Protein AF-A0A6C0IAT3-F1 (afdb_monomer_lite)

Organism: NCBI:txid1070528

Radius of gyration: 19.05 Å; chains: 1; bounding box: 66×29×45 Å

Structure (mmCIF, N/CA/C/O backbone):
data_AF-A0A6C0IAT3-F1
#
_entry.id   AF-A0A6C0IAT3-F1
#
loop_
_atom_site.group_PDB
_atom_site.id
_atom_site.type_symbol
_atom_site.label_atom_id
_atom_site.label_alt_id
_atom_site.label_comp_id
_atom_site.label_asym_id
_atom_site.label_entity_id
_atom_site.label_seq_id
_atom_site.pdbx_PDB_ins_code
_atom_site.Cartn_x
_atom_site.Cartn_y
_atom_site.Cartn_z
_atom_site.occupancy
_atom_site.B_iso_or_equiv
_atom_site.auth_seq_id
_atom_site.auth_comp_id
_atom_site.auth_asym_id
_atom_site.auth_atom_id
_atom_site.pdbx_PDB_model_num
ATOM 1 N N . MET A 1 1 ? -45.959 -0.795 20.159 1.00 58.78 1 MET A N 1
ATOM 2 C CA . MET A 1 1 ? -44.756 0.049 20.356 1.00 58.78 1 MET A CA 1
ATOM 3 C C . MET A 1 1 ? -45.095 1.479 19.962 1.00 58.78 1 MET A C 1
ATOM 5 O O . MET A 1 1 ? -45.543 1.680 18.839 1.00 58.78 1 MET A O 1
ATOM 9 N N . ASN A 1 2 ? -44.968 2.426 20.895 1.00 82.00 2 ASN A N 1
ATOM 10 C CA . ASN A 1 2 ? -45.445 3.806 20.748 1.00 82.00 2 ASN A CA 1
ATOM 11 C C . ASN A 1 2 ? -44.667 4.560 19.649 1.00 82.00 2 ASN A C 1
ATOM 13 O O . ASN A 1 2 ? -43.465 4.330 19.491 1.00 82.00 2 ASN A O 1
ATOM 17 N N . ILE A 1 3 ? -45.320 5.445 18.889 1.00 82.88 3 ILE A N 1
ATOM 18 C CA . ILE A 1 3 ? -44.698 6.160 17.751 1.00 82.88 3 ILE A CA 1
ATOM 19 C C . ILE A 1 3 ? -43.456 6.956 18.189 1.00 82.88 3 ILE A C 1
ATOM 21 O O . ILE A 1 3 ? -42.447 6.979 17.486 1.00 82.88 3 ILE A O 1
ATOM 25 N N . SER A 1 4 ? -43.487 7.495 19.407 1.00 79.38 4 SER A N 1
ATOM 26 C CA . SER A 1 4 ? -42.396 8.241 20.038 1.00 79.38 4 SER A CA 1
ATOM 27 C C . SER A 1 4 ? -41.143 7.385 20.254 1.00 79.38 4 SER A C 1
ATOM 29 O O . SER A 1 4 ? -40.027 7.863 20.083 1.00 79.38 4 SER A O 1
ATOM 31 N N . ILE A 1 5 ? -41.316 6.095 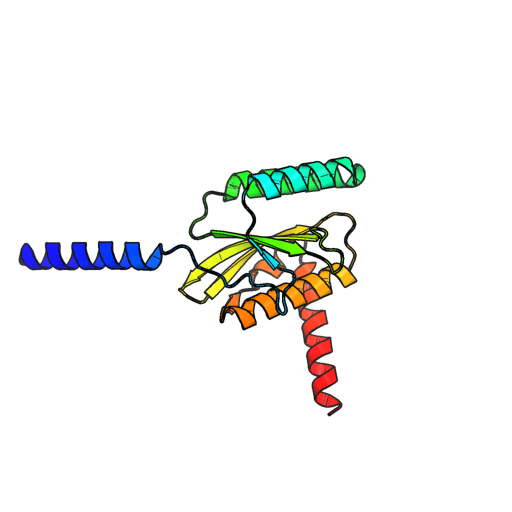20.564 1.00 81.38 5 ILE A N 1
ATOM 32 C CA . ILE A 1 5 ? -40.207 5.150 20.768 1.00 81.38 5 ILE A CA 1
ATOM 33 C C . ILE A 1 5 ? -39.546 4.815 19.424 1.00 81.38 5 ILE A C 1
ATOM 35 O O . ILE A 1 5 ? -38.324 4.743 19.338 1.00 81.38 5 ILE A O 1
ATOM 39 N N . LYS A 1 6 ? -40.336 4.673 18.349 1.00 80.81 6 LYS A N 1
ATOM 40 C CA . LYS A 1 6 ? -39.803 4.465 16.991 1.00 80.81 6 LYS A CA 1
ATOM 41 C C . LYS A 1 6 ? -38.984 5.668 16.510 1.00 80.81 6 LYS A C 1
ATOM 43 O O . LYS A 1 6 ? -37.912 5.478 15.945 1.00 80.81 6 LYS A O 1
ATOM 48 N N . LEU A 1 7 ? -39.468 6.884 16.768 1.00 81.56 7 LEU A N 1
ATOM 49 C CA . LEU A 1 7 ? -38.771 8.134 16.441 1.00 81.56 7 LEU A CA 1
ATOM 50 C C . LEU A 1 7 ? -37.455 8.287 17.216 1.00 81.56 7 LEU A C 1
ATOM 52 O O . LEU A 1 7 ? -36.441 8.648 16.624 1.00 81.56 7 LEU A O 1
ATOM 56 N N . LEU A 1 8 ? -37.448 7.945 18.507 1.00 84.50 8 LEU A N 1
ATOM 57 C CA . LEU A 1 8 ? -36.240 7.966 19.334 1.00 84.50 8 LEU A CA 1
ATOM 58 C C . LEU A 1 8 ? -35.174 6.990 18.808 1.00 84.50 8 LEU A C 1
ATOM 60 O O . LEU A 1 8 ? -34.017 7.366 18.655 1.00 84.50 8 LEU A O 1
ATOM 64 N N . ILE A 1 9 ? -35.566 5.756 18.474 1.00 79.75 9 ILE A N 1
ATOM 65 C CA . ILE A 1 9 ? -34.649 4.748 17.918 1.00 79.75 9 ILE A CA 1
ATOM 66 C C . ILE A 1 9 ? -34.102 5.197 16.553 1.00 79.75 9 ILE A C 1
ATOM 68 O O . ILE A 1 9 ? -32.915 5.029 16.282 1.00 79.75 9 ILE A O 1
ATOM 72 N N . ALA A 1 10 ? -34.935 5.809 15.705 1.00 78.44 10 ALA A N 1
ATOM 73 C CA . ALA A 1 10 ? -34.495 6.352 14.422 1.00 78.44 10 ALA A CA 1
ATOM 74 C C . ALA A 1 10 ? -33.468 7.484 14.595 1.00 78.44 10 ALA A C 1
ATOM 76 O O . ALA A 1 10 ? -32.445 7.487 13.915 1.00 78.44 10 ALA A O 1
ATOM 77 N N . LEU A 1 11 ? -33.694 8.400 15.542 1.00 77.69 11 LEU A N 1
ATOM 78 C CA . LEU A 1 11 ? -32.750 9.471 15.870 1.00 77.69 11 LEU A CA 1
ATOM 79 C C . LEU A 1 11 ? -31.426 8.927 16.410 1.00 77.69 11 LEU A C 1
ATOM 81 O O . LEU A 1 11 ? -30.373 9.361 15.955 1.00 77.69 11 LEU A O 1
ATOM 85 N N . ILE A 1 12 ? -31.464 7.945 17.313 1.00 77.44 12 ILE A N 1
ATOM 86 C CA . ILE A 1 12 ? -30.253 7.292 17.828 1.00 77.44 12 ILE A CA 1
ATOM 87 C C . ILE A 1 12 ? -29.479 6.637 16.681 1.00 77.44 12 ILE A C 1
ATOM 89 O O . ILE A 1 12 ? -28.277 6.841 16.577 1.00 77.44 12 ILE A O 1
ATOM 93 N N . ASN A 1 13 ? -30.154 5.940 15.763 1.00 67.75 13 ASN A N 1
ATOM 94 C CA . ASN A 1 13 ? -29.499 5.321 14.608 1.00 67.75 13 ASN A CA 1
ATOM 95 C C . ASN A 1 13 ? -28.886 6.348 13.645 1.00 67.75 13 ASN A C 1
ATOM 97 O O . ASN A 1 13 ? -27.790 6.118 13.135 1.00 67.75 13 ASN A O 1
ATOM 101 N N . ILE A 1 14 ? -29.553 7.482 13.411 1.00 69.25 14 ILE A N 1
ATOM 102 C CA . ILE A 1 14 ? -29.025 8.571 12.574 1.00 69.25 14 ILE A CA 1
ATOM 103 C C . ILE A 1 14 ? -27.803 9.202 13.242 1.00 69.25 14 ILE A C 1
ATOM 105 O O . ILE A 1 14 ? -26.767 9.355 12.603 1.00 69.25 14 ILE A O 1
ATOM 109 N N . VAL A 1 15 ? -27.884 9.505 14.538 1.00 62.00 15 VAL A N 1
ATOM 110 C CA . VAL A 1 15 ? -26.772 10.076 15.307 1.00 62.00 15 VAL A CA 1
ATOM 111 C C . VAL A 1 15 ? -25.599 9.092 15.363 1.00 62.00 15 VAL A C 1
ATOM 113 O O . VAL A 1 15 ? -24.470 9.478 15.070 1.00 62.00 15 VAL A O 1
ATOM 116 N N . SER A 1 16 ? -25.844 7.807 15.627 1.00 57.50 16 SER A N 1
ATOM 117 C CA . SER A 1 16 ? -24.820 6.756 15.587 1.00 57.50 16 SER A CA 1
ATOM 118 C C . SER A 1 16 ? -24.205 6.583 14.195 1.00 57.50 16 SER A C 1
ATOM 120 O O . SER A 1 16 ? -22.994 6.374 14.099 1.00 57.50 16 SER A O 1
ATOM 122 N N . CYS A 1 17 ? -24.980 6.730 13.114 1.00 50.19 17 CYS A N 1
ATOM 123 C CA . CYS A 1 17 ? -24.434 6.785 11.756 1.00 50.19 17 CYS A CA 1
ATOM 124 C C . CYS A 1 17 ? -23.518 8.002 11.588 1.00 50.19 17 CYS A C 1
ATOM 126 O O . CYS A 1 17 ? -22.368 7.839 11.190 1.00 50.19 17 CYS A O 1
ATOM 128 N N . CYS A 1 18 ? -23.964 9.203 11.958 1.00 51.62 18 CYS A N 1
ATOM 129 C CA . CYS A 1 18 ? -23.166 10.424 11.836 1.00 51.62 18 CYS A CA 1
ATOM 130 C C . CYS A 1 18 ? -21.856 10.361 12.645 1.00 51.62 18 CYS A C 1
ATOM 132 O O . CYS A 1 18 ? -20.803 10.720 12.124 1.00 51.62 18 CYS A O 1
ATOM 134 N N . TYR A 1 19 ? -21.876 9.819 13.868 1.00 51.31 19 TYR A N 1
ATOM 135 C CA . TYR A 1 19 ? -20.661 9.606 14.671 1.00 51.31 19 TYR A CA 1
ATOM 136 C C . TYR A 1 19 ? -19.705 8.572 14.057 1.00 51.31 19 TYR A C 1
ATOM 138 O O . TYR A 1 19 ? -18.486 8.706 14.183 1.00 51.31 19 TYR A O 1
ATOM 146 N N . SER A 1 20 ? -20.239 7.564 13.364 1.00 48.31 20 SER A N 1
ATOM 147 C CA . SER A 1 20 ? -19.444 6.540 12.672 1.00 48.31 20 SER A CA 1
ATOM 148 C C . SER A 1 20 ? -18.802 7.060 11.378 1.00 48.31 20 SER A C 1
ATOM 150 O O . SER A 1 20 ? -17.768 6.542 10.955 1.00 48.31 20 SER A O 1
ATOM 152 N N . TYR A 1 21 ? -19.385 8.101 10.772 1.00 50.47 21 TYR A N 1
ATOM 153 C CA . TYR A 1 21 ? -18.935 8.721 9.520 1.00 50.47 21 TYR A CA 1
ATOM 154 C C . TYR A 1 21 ? -17.988 9.914 9.697 1.00 50.47 21 TYR A C 1
ATOM 156 O O . TYR A 1 21 ? -17.601 10.524 8.701 1.00 50.47 21 TYR A O 1
ATOM 164 N N . ASN A 1 22 ? -17.554 10.231 10.921 1.00 53.47 22 ASN A N 1
ATOM 165 C CA . ASN A 1 22 ? -16.489 11.215 11.110 1.00 53.47 22 ASN A CA 1
ATOM 166 C C . ASN A 1 22 ? -15.240 10.757 10.351 1.00 53.47 22 ASN A C 1
ATOM 168 O O . ASN A 1 22 ? -14.655 9.725 10.695 1.00 53.47 22 ASN A O 1
ATOM 172 N N . PHE A 1 23 ? -14.843 11.511 9.321 1.00 56.34 23 PHE A N 1
ATOM 173 C CA . PHE A 1 23 ? -13.573 11.286 8.643 1.00 56.34 23 PHE A CA 1
ATOM 174 C C . PHE A 1 23 ? -12.467 11.291 9.700 1.00 56.34 23 PHE A C 1
ATOM 176 O O . PHE A 1 23 ? -12.405 12.212 10.517 1.00 56.34 23 PHE A O 1
ATOM 183 N N . PRO A 1 24 ? -11.644 10.239 9.755 1.00 61.03 24 PRO A N 1
ATOM 184 C CA . PRO A 1 24 ? -10.630 10.143 10.782 1.00 61.03 24 PRO A CA 1
ATOM 185 C C . PRO A 1 24 ? -9.601 11.263 10.614 1.00 61.03 24 PRO A C 1
ATOM 187 O O . PRO A 1 24 ? -8.999 11.418 9.552 1.00 61.03 24 PRO A O 1
ATOM 190 N N . ILE A 1 25 ? -9.438 12.061 11.668 1.00 65.06 25 ILE A N 1
ATOM 191 C CA . ILE A 1 25 ? -8.436 13.121 11.733 1.00 65.06 25 ILE A CA 1
ATOM 192 C C . ILE A 1 25 ? -7.150 12.469 12.221 1.00 65.06 25 ILE A C 1
ATOM 194 O O . ILE A 1 25 ? -7.061 12.052 13.374 1.00 65.06 25 ILE A O 1
ATOM 198 N N . PHE A 1 26 ? -6.174 12.358 11.327 1.00 71.50 26 PHE A N 1
ATOM 199 C CA . PHE A 1 26 ? -4.844 11.874 11.668 1.00 71.50 26 PHE A CA 1
ATOM 200 C C . PHE A 1 26 ? -3.925 13.041 11.962 1.00 71.50 26 PHE A C 1
ATOM 202 O O . PHE A 1 26 ? -3.957 14.067 11.282 1.00 71.50 26 PHE A O 1
ATOM 209 N N . ASN A 1 27 ? -3.072 12.858 12.959 1.00 65.94 27 ASN A N 1
ATOM 210 C CA . ASN A 1 27 ? -1.976 13.763 13.194 1.00 65.94 27 ASN A CA 1
ATOM 211 C C . ASN A 1 27 ? -0.853 13.416 12.209 1.00 65.94 27 ASN A C 1
ATOM 213 O O . ASN A 1 27 ? -0.140 12.427 12.372 1.00 65.94 27 ASN A O 1
ATOM 217 N N . THR A 1 28 ? -0.739 14.220 11.154 1.00 63.16 28 THR A N 1
ATOM 218 C CA . THR A 1 28 ? 0.310 14.103 10.134 1.00 63.16 28 THR A CA 1
ATOM 219 C C . THR A 1 28 ? 1.500 15.021 10.422 1.00 63.16 28 THR A C 1
ATOM 221 O O . THR A 1 28 ? 2.332 15.222 9.543 1.00 63.16 28 THR A O 1
ATOM 224 N N . ASN A 1 29 ? 1.591 15.635 11.612 1.00 53.25 29 ASN A N 1
ATOM 225 C CA . ASN A 1 29 ? 2.724 16.502 11.926 1.00 53.25 29 ASN A CA 1
ATOM 226 C C . ASN A 1 29 ? 4.010 15.675 12.082 1.00 53.25 29 ASN A C 1
ATOM 228 O O . ASN A 1 29 ? 4.158 14.874 13.004 1.00 53.25 29 ASN A O 1
ATOM 232 N N . ASN A 1 30 ? 4.933 15.936 11.154 1.00 50.62 30 ASN A N 1
ATOM 233 C CA . ASN A 1 30 ? 6.247 15.335 10.908 1.00 50.62 30 ASN A CA 1
ATOM 234 C C . ASN A 1 30 ? 7.194 15.288 12.124 1.00 50.62 30 ASN A C 1
ATOM 236 O O . ASN A 1 30 ? 8.218 15.968 12.147 1.00 50.62 30 ASN A O 1
ATOM 240 N N . LYS A 1 31 ? 6.898 14.475 13.139 1.00 50.75 31 LYS A N 1
ATOM 241 C CA . LYS A 1 31 ? 7.858 14.175 14.219 1.00 50.75 31 LYS A CA 1
ATOM 242 C C . LYS A 1 31 ? 8.233 12.696 14.341 1.00 50.75 31 LYS A C 1
ATOM 244 O O . LYS A 1 31 ? 8.797 12.312 15.359 1.00 50.75 31 LYS A O 1
ATOM 249 N N . GLY A 1 32 ? 7.992 11.879 13.313 1.00 52.00 32 GLY A N 1
ATOM 250 C CA . GLY A 1 32 ? 8.516 10.508 13.316 1.00 52.00 32 GLY A CA 1
ATOM 251 C C . GLY A 1 32 ? 8.175 9.636 12.112 1.00 52.00 32 GLY A C 1
ATOM 252 O O . GLY A 1 32 ? 8.991 8.802 11.757 1.00 52.00 32 GLY A O 1
ATOM 253 N N . SER A 1 33 ? 7.030 9.832 11.449 1.00 62.50 33 SER A N 1
ATOM 254 C CA . SER A 1 33 ? 6.613 8.964 10.337 1.00 62.50 33 SER A CA 1
ATOM 255 C C . SER A 1 33 ? 6.654 9.690 8.994 1.00 62.50 33 SER A C 1
ATOM 257 O O . SER A 1 33 ? 5.968 10.701 8.830 1.00 62.50 33 SER A O 1
ATOM 259 N N . ASN A 1 34 ? 7.356 9.129 8.008 1.00 86.88 34 ASN A N 1
ATOM 260 C CA . ASN A 1 34 ? 7.332 9.586 6.612 1.00 86.88 34 ASN A CA 1
ATOM 261 C C . ASN A 1 34 ? 6.022 9.155 5.917 1.00 86.88 34 ASN A C 1
ATOM 263 O O . ASN A 1 34 ? 6.038 8.463 4.901 1.00 86.88 34 ASN A O 1
ATOM 267 N N . VAL A 1 35 ? 4.868 9.506 6.495 1.00 90.25 35 VAL A N 1
ATOM 268 C CA . VAL A 1 35 ? 3.531 9.102 6.033 1.00 90.25 35 VAL A CA 1
ATOM 269 C C . VAL A 1 35 ? 2.623 10.325 5.925 1.00 90.25 35 VAL A C 1
ATOM 271 O O . VAL A 1 35 ? 2.520 11.108 6.866 1.00 90.25 35 VAL A O 1
ATOM 274 N N . GLY A 1 36 ? 1.934 10.474 4.793 1.00 88.75 36 GLY A N 1
ATOM 275 C CA . GLY A 1 36 ? 1.025 11.593 4.526 1.00 88.75 36 GLY A CA 1
ATOM 276 C C . GLY A 1 36 ? -0.300 11.150 3.911 1.00 88.75 36 GLY A C 1
ATOM 277 O O . GLY A 1 36 ? -0.385 10.094 3.294 1.00 88.75 36 GLY A O 1
ATOM 278 N N . LEU A 1 37 ? -1.353 11.956 4.068 1.00 90.50 37 LEU A N 1
ATOM 279 C CA . LEU A 1 37 ? -2.640 11.724 3.405 1.00 90.50 37 LEU A CA 1
ATOM 280 C C . LEU A 1 37 ? -2.559 12.114 1.925 1.00 90.50 37 LEU A C 1
ATOM 282 O O . LEU A 1 37 ? -2.069 13.191 1.592 1.00 90.50 37 LEU A O 1
ATOM 286 N N . LEU A 1 38 ? -3.088 11.262 1.048 1.00 92.00 38 LEU A N 1
ATOM 287 C CA . LEU A 1 38 ? -3.160 11.512 -0.390 1.00 92.00 38 LEU A CA 1
ATOM 288 C C . LEU A 1 38 ? -4.610 11.638 -0.850 1.00 92.00 38 LEU A C 1
ATOM 290 O O . LEU A 1 38 ? -5.496 10.917 -0.389 1.00 92.00 38 LEU A O 1
ATOM 294 N N . ASN A 1 39 ? -4.840 12.514 -1.826 1.00 91.00 39 ASN A N 1
ATOM 295 C CA . ASN A 1 39 ? -6.066 12.491 -2.616 1.00 91.00 39 ASN A CA 1
ATOM 296 C C . ASN A 1 39 ? -5.857 11.699 -3.921 1.00 91.00 39 ASN A C 1
ATOM 298 O O . ASN A 1 39 ? -4.731 11.401 -4.322 1.00 91.00 39 ASN A O 1
ATOM 302 N N . TYR A 1 40 ? -6.949 11.378 -4.617 1.00 91.88 40 TYR A N 1
ATOM 303 C CA . TYR A 1 40 ? -6.887 10.609 -5.864 1.00 91.88 40 TYR A CA 1
ATOM 304 C C . TYR A 1 40 ? -6.055 11.281 -6.963 1.00 91.88 40 TYR A C 1
ATOM 306 O O . TYR A 1 40 ? -5.387 10.582 -7.720 1.00 91.88 40 TYR A O 1
ATOM 314 N N . ASN A 1 41 ? -6.034 12.616 -7.035 1.00 92.75 41 ASN A N 1
ATOM 315 C CA . ASN A 1 41 ? -5.210 13.323 -8.015 1.00 92.75 41 ASN A CA 1
ATOM 316 C C . ASN A 1 41 ? -3.720 13.111 -7.729 1.00 92.75 41 ASN A C 1
ATOM 318 O O . ASN A 1 41 ? -2.963 12.858 -8.664 1.00 92.75 41 ASN A O 1
ATOM 322 N N . ASN A 1 42 ? -3.299 13.144 -6.457 1.00 93.31 42 ASN A N 1
ATOM 323 C CA . ASN A 1 42 ? -1.924 12.825 -6.063 1.00 93.31 42 ASN A CA 1
ATOM 324 C C . ASN A 1 42 ? -1.553 11.383 -6.438 1.00 93.31 42 ASN A C 1
ATOM 326 O O . ASN A 1 42 ? -0.448 11.131 -6.912 1.00 93.31 42 ASN A O 1
ATOM 330 N N . VAL A 1 43 ? -2.479 10.439 -6.263 1.00 95.56 43 VAL A N 1
ATOM 331 C CA . VAL A 1 43 ? -2.234 9.027 -6.587 1.00 95.56 43 VAL A CA 1
ATOM 332 C C . VAL A 1 43 ? -2.089 8.814 -8.088 1.00 95.56 43 VAL A C 1
ATOM 334 O O . VAL A 1 43 ? -1.093 8.249 -8.528 1.00 95.56 43 VAL A O 1
ATOM 337 N N . TYR A 1 44 ? -3.033 9.306 -8.892 1.00 95.25 44 TYR A N 1
ATOM 338 C CA . TYR A 1 44 ? -2.983 9.115 -10.342 1.00 95.25 44 TYR A CA 1
ATOM 339 C C . TYR A 1 44 ? -1.796 9.831 -10.988 1.00 95.25 44 TYR A C 1
ATOM 341 O O . TYR A 1 44 ? -1.184 9.288 -11.905 1.00 95.25 44 TYR A O 1
ATOM 349 N N . SER A 1 45 ? -1.418 11.010 -10.485 1.00 95.19 45 SER A N 1
ATOM 350 C CA . SER A 1 45 ? -0.190 11.680 -10.935 1.00 95.19 45 SER A CA 1
ATOM 351 C C . SER A 1 45 ? 1.068 10.884 -10.574 1.00 95.19 45 SER A C 1
ATOM 353 O O . SER A 1 45 ? 1.992 10.813 -11.382 1.00 95.19 45 SER A O 1
ATOM 355 N N . SER A 1 46 ? 1.079 10.209 -9.423 1.00 95.56 46 SER A N 1
ATOM 356 C CA . SER A 1 46 ? 2.175 9.314 -9.033 1.00 95.56 46 SER A CA 1
ATOM 357 C C . SER A 1 46 ? 2.241 8.067 -9.914 1.00 95.56 46 SER A C 1
ATOM 359 O O . SER A 1 46 ? 3.313 7.745 -10.414 1.00 95.56 46 SER A O 1
ATOM 361 N N . PHE A 1 47 ? 1.108 7.417 -10.200 1.00 96.31 47 PHE A N 1
ATOM 362 C CA . PHE A 1 47 ? 1.056 6.291 -11.141 1.00 96.31 47 PHE A CA 1
ATOM 363 C C . PHE A 1 47 ? 1.531 6.691 -12.536 1.00 96.31 47 PHE A C 1
ATOM 365 O O . PHE A 1 47 ? 2.324 5.975 -13.143 1.00 96.31 47 PHE A O 1
ATOM 372 N N . HIS A 1 48 ? 1.113 7.859 -13.027 1.00 94.50 48 HIS A N 1
ATOM 373 C CA . HIS A 1 48 ? 1.594 8.385 -14.300 1.00 94.50 48 HIS A CA 1
ATOM 374 C C . HIS A 1 48 ? 3.116 8.590 -14.286 1.00 94.50 48 HIS A C 1
ATOM 376 O O . HIS A 1 48 ? 3.805 8.149 -15.206 1.00 94.50 48 HIS A O 1
ATOM 382 N N . LYS A 1 49 ? 3.653 9.209 -13.226 1.00 94.44 49 LYS A N 1
ATOM 383 C CA . LYS A 1 49 ? 5.098 9.405 -13.057 1.00 94.44 49 LYS A CA 1
ATOM 384 C C . LYS A 1 49 ? 5.846 8.067 -13.053 1.00 94.44 49 LYS A C 1
ATOM 386 O O . LYS A 1 49 ? 6.711 7.864 -13.902 1.00 94.44 49 LYS A O 1
ATOM 391 N N . TRP A 1 50 ? 5.462 7.131 -12.186 1.00 95.38 50 TRP A N 1
ATOM 392 C CA . TRP A 1 50 ? 6.091 5.809 -12.098 1.00 95.38 50 TRP A CA 1
ATOM 393 C C . TRP A 1 50 ? 6.035 5.051 -13.422 1.00 95.38 50 TRP A C 1
ATOM 395 O O . TRP A 1 50 ? 7.004 4.393 -13.788 1.00 95.38 50 TRP A O 1
ATOM 405 N N . SER A 1 51 ? 4.932 5.184 -14.160 1.00 93.44 51 SER A N 1
ATOM 406 C CA . SER A 1 51 ? 4.737 4.560 -15.469 1.00 93.44 51 SER A CA 1
ATOM 407 C C . SER A 1 51 ? 5.666 5.139 -16.539 1.00 93.44 51 SER A C 1
ATOM 409 O O . SER A 1 51 ? 6.211 4.399 -17.359 1.00 93.44 51 SER A O 1
ATOM 411 N N . SER A 1 52 ? 5.906 6.454 -16.502 1.00 91.81 52 SER A N 1
ATOM 412 C CA . SER A 1 52 ? 6.854 7.115 -17.405 1.00 91.81 52 SER A CA 1
ATOM 413 C C . SER A 1 52 ? 8.316 6.760 -17.108 1.00 91.81 52 SER A C 1
ATOM 415 O O . SER A 1 52 ? 9.110 6.614 -18.038 1.00 91.81 52 SER A O 1
ATOM 417 N N . GLU A 1 53 ? 8.652 6.575 -15.830 1.00 92.50 53 GLU A N 1
ATOM 418 C CA . GLU A 1 53 ? 10.007 6.264 -15.357 1.00 92.50 53 GLU A CA 1
ATOM 419 C C . GLU A 1 53 ? 10.340 4.766 -15.489 1.00 92.50 53 GLU A C 1
ATOM 421 O O . GLU A 1 53 ? 11.490 4.415 -15.732 1.00 92.50 53 GLU A O 1
ATOM 426 N N . ASN A 1 54 ? 9.339 3.878 -15.405 1.00 90.50 54 ASN A N 1
ATOM 427 C CA . ASN A 1 54 ? 9.515 2.422 -15.362 1.00 90.50 54 ASN A CA 1
ATOM 428 C C . ASN A 1 54 ? 8.695 1.716 -16.455 1.00 90.50 54 ASN A C 1
ATOM 430 O O . ASN A 1 54 ? 7.711 1.025 -16.174 1.00 90.50 54 ASN A O 1
ATOM 434 N N . LYS A 1 55 ? 9.112 1.864 -17.718 1.00 87.75 55 LYS A N 1
ATOM 435 C CA . LYS A 1 55 ? 8.378 1.339 -18.889 1.00 87.75 55 LYS A CA 1
ATOM 436 C C . LYS A 1 55 ? 8.065 -0.160 -18.816 1.00 87.75 55 LYS A C 1
ATOM 438 O O . LYS A 1 55 ? 7.002 -0.579 -19.258 1.00 87.75 55 LYS A O 1
ATOM 443 N N . GLU A 1 56 ? 8.954 -0.962 -18.237 1.00 88.62 56 GLU A N 1
ATOM 444 C CA . GLU A 1 56 ? 8.770 -2.416 -18.106 1.00 88.62 56 GLU A CA 1
ATOM 445 C C . GLU A 1 56 ? 7.655 -2.791 -17.117 1.00 88.62 56 GLU A C 1
ATOM 447 O O . GLU A 1 56 ? 7.019 -3.833 -17.251 1.00 88.62 56 GLU A O 1
ATOM 452 N N . SER A 1 57 ? 7.366 -1.917 -16.150 1.00 89.69 57 SER A N 1
ATOM 453 C CA . SER A 1 57 ? 6.345 -2.132 -15.116 1.00 89.69 57 SER A CA 1
ATOM 454 C C . SER A 1 57 ? 4.989 -1.512 -15.459 1.00 89.69 57 SER A C 1
ATOM 456 O O . SER A 1 57 ? 4.057 -1.559 -14.654 1.00 89.69 57 SER A O 1
ATOM 458 N N . HIS A 1 58 ? 4.851 -0.958 -16.665 1.00 90.50 58 HIS A N 1
ATOM 459 C CA . HIS A 1 58 ? 3.635 -0.303 -17.139 1.00 90.50 58 HIS A CA 1
ATOM 460 C C . HIS A 1 58 ? 2.370 -1.178 -16.999 1.00 90.50 58 HIS A C 1
ATOM 462 O O . HIS A 1 58 ? 1.363 -0.658 -16.512 1.00 90.50 58 HIS A O 1
ATOM 468 N N . PRO A 1 59 ? 2.380 -2.490 -17.331 1.00 92.62 59 PRO A N 1
ATOM 469 C CA . PRO A 1 59 ? 1.191 -3.333 -17.177 1.00 92.62 59 PRO A CA 1
ATOM 470 C C . PRO A 1 59 ? 0.697 -3.410 -15.728 1.00 92.62 59 PRO A C 1
ATOM 472 O O . PRO A 1 59 ? -0.490 -3.222 -15.473 1.00 92.62 59 PRO A O 1
ATOM 475 N N . LYS A 1 60 ? 1.614 -3.591 -14.769 1.00 92.31 60 LYS A N 1
ATOM 476 C CA . LYS A 1 60 ? 1.276 -3.648 -13.342 1.00 92.31 60 LYS A CA 1
ATOM 477 C C . LYS A 1 60 ? 0.698 -2.323 -12.845 1.00 92.31 60 LYS A C 1
ATOM 479 O O . LYS A 1 60 ? -0.308 -2.318 -12.147 1.00 92.31 60 LYS A O 1
ATOM 484 N N . ILE A 1 61 ? 1.271 -1.194 -13.263 1.00 93.81 61 ILE A N 1
ATOM 485 C CA . ILE A 1 61 ? 0.759 0.131 -12.878 1.00 93.81 61 ILE A CA 1
ATOM 486 C C . ILE A 1 61 ? -0.657 0.364 -13.430 1.00 93.81 61 ILE A C 1
ATOM 488 O O . ILE A 1 61 ? -1.491 0.972 -12.754 1.00 93.81 61 ILE A O 1
ATOM 492 N N . ILE A 1 62 ? -0.966 -0.133 -14.634 1.00 94.06 62 ILE A N 1
ATOM 493 C CA . ILE A 1 62 ? -2.335 -0.100 -15.170 1.00 94.06 62 ILE A CA 1
ATOM 494 C C . ILE A 1 62 ? -3.272 -0.941 -14.298 1.00 94.06 62 ILE A C 1
ATOM 496 O O . ILE A 1 62 ? -4.339 -0.453 -13.924 1.00 94.06 62 ILE A O 1
ATOM 500 N N . GLU A 1 63 ? -2.892 -2.174 -13.955 1.00 94.75 63 GLU A N 1
ATOM 501 C CA . GLU A 1 63 ? -3.692 -3.047 -13.085 1.00 94.75 63 GLU A CA 1
ATOM 502 C C . GLU A 1 63 ? -3.975 -2.390 -11.729 1.00 94.75 63 GLU A C 1
ATOM 504 O O . GLU A 1 63 ? -5.126 -2.347 -11.290 1.00 94.75 63 GLU A O 1
ATOM 509 N N . ASP A 1 64 ? -2.956 -1.788 -11.118 1.00 95.25 64 ASP A N 1
ATOM 510 C CA . ASP A 1 64 ? -3.058 -1.050 -9.859 1.00 95.25 64 ASP A CA 1
ATOM 511 C C . ASP A 1 64 ? -3.997 0.162 -9.978 1.00 95.25 64 ASP A C 1
ATOM 513 O O . ASP A 1 64 ? -4.865 0.389 -9.126 1.00 95.25 64 ASP A O 1
ATOM 517 N N . THR A 1 65 ? -3.892 0.906 -11.082 1.00 95.12 65 THR A N 1
ATOM 518 C CA . THR A 1 65 ? -4.768 2.047 -11.384 1.00 95.12 65 THR A CA 1
ATOM 519 C C . THR A 1 65 ? -6.227 1.608 -11.524 1.00 95.12 65 THR A C 1
ATOM 521 O O . THR A 1 65 ? -7.129 2.230 -10.951 1.00 95.12 65 THR A O 1
ATOM 524 N N . LEU A 1 66 ? -6.479 0.518 -12.255 1.00 96.06 66 LEU A N 1
ATOM 525 C CA . LEU A 1 66 ? -7.815 -0.049 -12.443 1.00 96.06 66 LEU A CA 1
ATOM 526 C C . LEU A 1 66 ? -8.382 -0.592 -11.131 1.00 96.06 66 LEU A C 1
ATOM 528 O O . LEU A 1 66 ? -9.557 -0.362 -10.825 1.00 96.06 66 LEU A O 1
ATOM 532 N N . TRP A 1 67 ? -7.552 -1.262 -10.330 1.00 95.31 67 TRP A N 1
ATOM 533 C CA . TRP A 1 67 ? -7.939 -1.746 -9.013 1.00 95.31 67 TRP A CA 1
ATOM 534 C C . TRP A 1 67 ? -8.390 -0.584 -8.130 1.00 95.31 67 TRP A C 1
ATOM 536 O O . TRP A 1 67 ? -9.475 -0.651 -7.548 1.00 95.31 67 TRP A O 1
ATOM 546 N N . LEU A 1 68 ? -7.617 0.506 -8.062 1.00 95.31 68 LEU A N 1
ATOM 547 C CA . LEU A 1 68 ? -7.980 1.666 -7.248 1.00 95.31 68 LEU A CA 1
ATOM 548 C C . LEU A 1 68 ? -9.269 2.316 -7.753 1.00 95.31 68 LEU A C 1
ATOM 550 O O . LEU A 1 68 ? -10.161 2.601 -6.958 1.00 95.31 68 LEU A O 1
ATOM 554 N N . SER A 1 69 ? -9.404 2.491 -9.069 1.00 93.75 69 SER A N 1
ATOM 555 C CA . SER A 1 69 ? -10.608 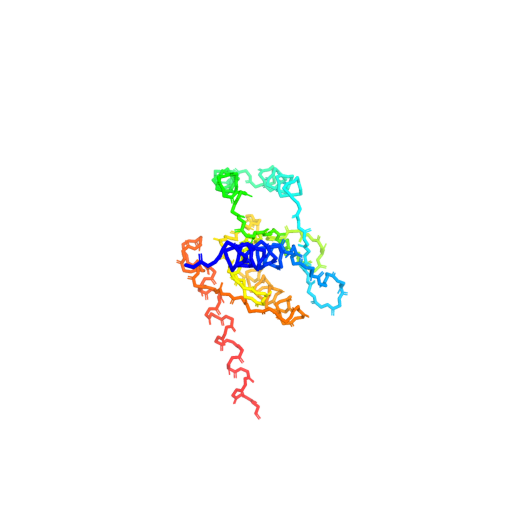3.057 -9.684 1.00 93.75 69 SER A CA 1
ATOM 556 C C . SER A 1 69 ? -11.868 2.254 -9.333 1.00 93.75 69 SER A C 1
ATOM 558 O O . SER A 1 69 ? -12.897 2.833 -8.979 1.00 93.75 69 SER A O 1
ATOM 560 N N . LYS A 1 70 ? -11.773 0.917 -9.329 1.00 94.75 70 LYS A N 1
ATOM 561 C CA . LYS A 1 70 ? -12.871 0.016 -8.947 1.00 94.75 70 LYS A CA 1
ATOM 562 C C . LYS A 1 70 ? -13.243 0.120 -7.464 1.00 94.75 70 LYS A C 1
ATOM 564 O O . LYS A 1 70 ? -14.415 -0.010 -7.120 1.00 94.75 70 LYS A O 1
ATOM 569 N N . HIS A 1 71 ? -12.270 0.356 -6.585 1.00 92.56 71 HIS A N 1
ATOM 570 C CA . HIS A 1 71 ? -12.458 0.302 -5.131 1.00 92.56 71 HIS A CA 1
ATOM 571 C 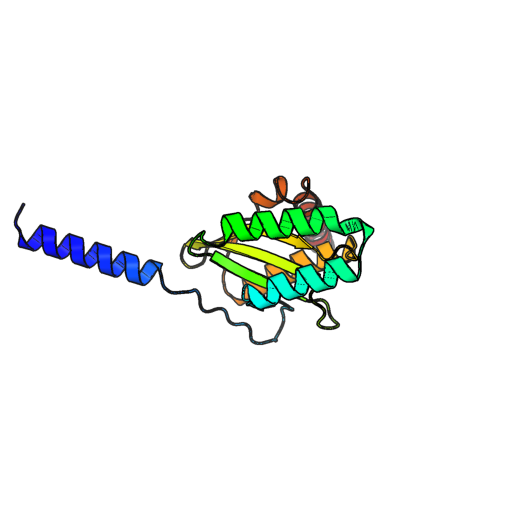C . HIS A 1 71 ? -12.494 1.679 -4.443 1.00 92.56 71 HIS A C 1
ATOM 573 O O . HIS A 1 71 ? -12.691 1.750 -3.229 1.00 92.56 71 HIS A O 1
ATOM 579 N N . ARG A 1 72 ? -12.390 2.783 -5.197 1.00 88.06 72 ARG A N 1
ATOM 580 C CA . ARG A 1 72 ? -12.340 4.164 -4.671 1.00 88.06 72 ARG A CA 1
ATOM 581 C C . ARG A 1 72 ? -13.546 4.594 -3.831 1.00 88.06 72 ARG A C 1
ATOM 583 O O . ARG A 1 72 ? -13.471 5.550 -3.065 1.00 88.06 72 ARG A O 1
ATOM 590 N N . PHE A 1 73 ? -14.673 3.909 -3.996 1.00 86.88 73 PHE A N 1
ATOM 591 C CA . PHE A 1 73 ? -15.922 4.205 -3.294 1.00 86.88 73 PHE A CA 1
ATOM 592 C C . PHE A 1 73 ? -16.128 3.363 -2.033 1.00 86.88 73 PHE A C 1
ATOM 594 O O . PHE A 1 73 ? -17.158 3.495 -1.376 1.00 86.88 73 PHE A O 1
ATOM 601 N N . ILE A 1 74 ? -15.176 2.495 -1.674 1.00 83.50 74 ILE A N 1
ATOM 602 C CA . ILE A 1 74 ? -15.222 1.800 -0.387 1.00 83.50 74 ILE A CA 1
ATOM 603 C C . ILE A 1 74 ? -15.131 2.851 0.718 1.00 83.50 74 ILE A C 1
ATOM 605 O O . ILE A 1 74 ? -14.152 3.583 0.791 1.00 83.50 74 ILE A O 1
ATOM 609 N N . THR A 1 75 ? -16.114 2.914 1.609 1.00 78.12 75 THR A N 1
ATOM 610 C CA . THR A 1 75 ? -16.122 3.846 2.743 1.00 78.12 75 THR A CA 1
ATOM 611 C C . THR A 1 75 ? -16.255 3.097 4.078 1.00 78.12 75 THR A C 1
ATOM 613 O O . THR A 1 75 ? -16.815 1.996 4.122 1.00 78.12 75 THR A O 1
ATOM 616 N N . PRO A 1 76 ? -15.694 3.634 5.180 1.00 84.75 76 PRO A N 1
ATOM 617 C CA . PRO A 1 76 ? -14.787 4.784 5.255 1.00 84.75 76 PRO A CA 1
ATOM 618 C C . PRO A 1 76 ? -13.355 4.347 4.897 1.00 84.75 76 PRO A C 1
ATOM 620 O O . PRO A 1 76 ? -12.737 3.593 5.650 1.00 84.75 76 PRO A O 1
ATOM 623 N N . SER A 1 77 ? -12.826 4.791 3.753 1.00 88.12 77 SER A N 1
ATOM 624 C CA . SER A 1 77 ? -11.442 4.530 3.336 1.00 88.12 77 SER A CA 1
ATOM 625 C C . SER A 1 77 ? -10.650 5.820 3.192 1.00 88.12 77 SER A C 1
ATOM 627 O O . SER A 1 77 ? -11.209 6.914 3.099 1.00 88.12 77 SER A O 1
ATOM 629 N N . MET A 1 78 ? -9.335 5.673 3.193 1.00 90.31 78 MET A N 1
ATOM 630 C CA . MET A 1 78 ? -8.384 6.747 2.980 1.00 90.31 78 MET A CA 1
ATOM 631 C C . MET A 1 78 ? -7.165 6.208 2.245 1.00 90.31 78 MET A C 1
ATOM 633 O O . MET A 1 78 ? -6.885 5.004 2.252 1.00 90.31 78 MET A O 1
ATOM 637 N N . ILE A 1 79 ? -6.427 7.132 1.647 1.00 93.62 79 ILE A N 1
ATOM 638 C CA . ILE A 1 79 ? -5.182 6.840 0.960 1.00 93.62 79 ILE A CA 1
ATOM 639 C C . ILE A 1 79 ? -4.058 7.512 1.723 1.00 93.62 79 ILE A C 1
ATOM 641 O O . ILE A 1 79 ? -4.120 8.714 1.987 1.00 93.62 79 ILE A O 1
ATOM 645 N N . ILE A 1 80 ? -3.038 6.737 2.065 1.00 93.81 80 ILE A N 1
ATOM 646 C CA . ILE A 1 80 ? -1.808 7.262 2.647 1.00 93.81 80 ILE A CA 1
ATOM 647 C C . ILE A 1 80 ? -0.642 7.016 1.704 1.00 93.81 80 ILE A C 1
ATOM 649 O O . ILE A 1 80 ? -0.532 5.955 1.094 1.00 93.81 80 ILE A O 1
ATOM 653 N N . GLY A 1 81 ? 0.216 8.013 1.576 1.00 94.75 81 GLY A N 1
ATOM 654 C CA . GLY A 1 81 ? 1.507 7.914 0.926 1.00 94.75 81 GLY A CA 1
ATOM 655 C C . GLY A 1 81 ? 2.581 7.638 1.961 1.00 94.75 81 GLY A C 1
ATOM 656 O O . GLY A 1 81 ? 2.566 8.250 3.027 1.00 94.75 81 GLY A O 1
ATOM 657 N N . VAL A 1 82 ? 3.500 6.733 1.646 1.00 94.38 82 VAL A N 1
ATOM 658 C CA . VAL A 1 82 ? 4.697 6.467 2.443 1.00 94.38 82 VAL A CA 1
ATOM 659 C C . VAL A 1 82 ? 5.907 6.917 1.642 1.00 94.38 82 VAL A C 1
ATOM 661 O O . VAL A 1 82 ? 6.130 6.471 0.512 1.00 94.38 82 VAL A O 1
ATOM 664 N N . TYR A 1 83 ? 6.655 7.836 2.233 1.00 91.50 83 TYR A N 1
ATOM 665 C CA . TYR A 1 83 ? 7.792 8.503 1.628 1.00 91.50 83 TYR A CA 1
ATOM 666 C C . TYR A 1 83 ? 9.097 7.903 2.152 1.00 91.50 83 TYR A C 1
ATOM 668 O O . TYR A 1 83 ? 9.160 7.396 3.276 1.00 91.50 83 TYR A O 1
ATOM 676 N N . ASN A 1 84 ? 10.144 7.957 1.337 1.00 87.06 84 ASN A N 1
ATOM 677 C CA . ASN A 1 84 ? 11.499 7.682 1.800 1.00 87.06 84 ASN A CA 1
ATOM 678 C C . ASN A 1 84 ? 12.125 8.917 2.469 1.00 87.06 84 ASN A C 1
ATOM 680 O O . ASN A 1 84 ? 11.521 9.990 2.517 1.00 87.06 84 ASN A O 1
ATOM 684 N N . ASP A 1 85 ? 13.357 8.770 2.951 1.00 82.38 85 ASP A N 1
ATOM 685 C CA . ASP A 1 85 ? 14.091 9.832 3.653 1.00 82.38 85 ASP A CA 1
ATOM 686 C C . ASP A 1 85 ? 14.410 11.047 2.762 1.00 82.38 85 ASP A C 1
ATOM 688 O O . ASP A 1 85 ? 14.669 12.141 3.257 1.00 82.38 85 ASP A O 1
ATOM 692 N N . CYS A 1 86 ? 14.338 10.882 1.437 1.00 82.75 86 CYS A N 1
ATOM 693 C CA . CYS A 1 86 ? 14.466 11.964 0.461 1.00 82.75 86 CYS A CA 1
ATOM 694 C C . CYS A 1 86 ? 13.119 12.617 0.104 1.00 82.75 86 CYS A C 1
ATOM 696 O O . CYS A 1 86 ? 13.055 13.379 -0.859 1.00 82.75 86 CYS A O 1
ATOM 698 N N . PHE A 1 87 ? 12.042 12.309 0.835 1.00 81.81 87 PHE A N 1
ATOM 699 C CA . PHE A 1 87 ? 10.675 12.774 0.576 1.00 81.81 87 PHE A CA 1
ATOM 700 C C . PHE A 1 87 ? 10.100 12.359 -0.788 1.00 81.81 87 PHE A C 1
ATOM 702 O O . PHE A 1 87 ? 9.118 12.937 -1.259 1.00 81.81 87 PHE A O 1
ATOM 709 N N . ASN A 1 88 ? 10.654 11.320 -1.418 1.00 88.38 88 ASN A N 1
ATOM 710 C CA . ASN A 1 88 ? 10.049 10.714 -2.598 1.00 88.38 88 ASN A CA 1
ATOM 711 C C . ASN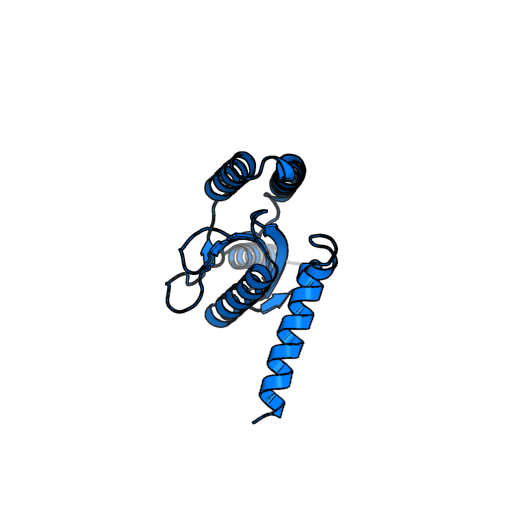 A 1 88 ? 8.970 9.719 -2.171 1.00 88.38 88 ASN A C 1
ATOM 713 O O . ASN A 1 88 ? 9.160 8.940 -1.238 1.00 88.38 88 ASN A O 1
ATOM 717 N N . LEU A 1 89 ? 7.827 9.745 -2.858 1.00 93.31 89 LEU A N 1
ATOM 718 C CA . LEU A 1 89 ? 6.735 8.812 -2.606 1.00 93.31 89 LEU A CA 1
ATOM 719 C C . LEU A 1 89 ? 7.130 7.416 -3.103 1.00 93.31 89 LEU A C 1
ATOM 721 O O . LEU A 1 89 ? 7.214 7.192 -4.312 1.00 93.31 89 LEU A O 1
ATOM 725 N N . ASN A 1 90 ? 7.341 6.490 -2.169 1.00 93.94 90 ASN A N 1
ATOM 726 C CA . ASN A 1 90 ? 7.717 5.111 -2.476 1.00 93.94 90 ASN A CA 1
ATOM 727 C C . ASN A 1 90 ? 6.497 4.191 -2.523 1.00 93.94 90 ASN A C 1
ATOM 729 O O . ASN A 1 90 ? 6.449 3.298 -3.366 1.00 93.94 90 ASN A O 1
ATOM 733 N N . TYR A 1 91 ? 5.507 4.402 -1.652 1.00 96.75 91 TYR A N 1
ATOM 734 C CA . TYR A 1 91 ? 4.320 3.550 -1.594 1.00 96.75 91 TYR A CA 1
ATOM 735 C C . TYR A 1 91 ? 3.043 4.348 -1.405 1.00 96.75 91 TYR A C 1
ATOM 737 O O . TYR A 1 91 ? 3.029 5.408 -0.785 1.00 96.75 91 TYR A O 1
ATOM 745 N N . ILE A 1 92 ? 1.944 3.785 -1.886 1.00 97.00 92 ILE A N 1
ATOM 746 C CA . ILE A 1 92 ? 0.590 4.275 -1.666 1.00 97.00 92 ILE A CA 1
ATOM 747 C C . ILE A 1 92 ? -0.193 3.133 -1.026 1.00 97.00 92 ILE A C 1
ATOM 749 O O . ILE A 1 92 ? -0.321 2.064 -1.612 1.00 97.00 92 ILE A O 1
ATOM 753 N N . CYS A 1 93 ? -0.726 3.337 0.173 1.00 95.62 93 CYS A N 1
ATOM 754 C CA . CYS A 1 93 ? -1.528 2.336 0.871 1.00 95.62 93 CYS A CA 1
ATOM 755 C C . CYS A 1 93 ? -2.992 2.769 0.907 1.00 95.62 93 CYS A C 1
ATOM 757 O O . CYS A 1 93 ? -3.323 3.882 1.323 1.00 95.62 93 CYS A O 1
ATOM 759 N N . PHE A 1 94 ? -3.878 1.861 0.506 1.00 95.38 94 PHE A N 1
ATOM 760 C CA . PHE A 1 94 ? -5.319 2.040 0.618 1.00 95.38 94 PHE A CA 1
ATOM 761 C C . PHE A 1 94 ? -5.797 1.368 1.900 1.00 95.38 94 PHE A C 1
ATOM 763 O O . PHE A 1 94 ? -5.684 0.147 2.032 1.00 95.38 94 PHE A O 1
ATOM 770 N N . ILE A 1 95 ? -6.312 2.142 2.856 1.00 93.88 95 ILE A N 1
ATOM 771 C CA . ILE A 1 95 ? -6.729 1.615 4.160 1.00 93.88 95 ILE A CA 1
ATOM 772 C C . ILE A 1 95 ? -8.196 1.937 4.437 1.00 93.88 95 ILE A C 1
ATOM 774 O O . ILE A 1 95 ? -8.701 3.004 4.093 1.00 93.88 95 ILE A O 1
ATOM 778 N N . ARG A 1 96 ? -8.896 0.999 5.075 1.00 91.94 96 ARG A N 1
ATOM 779 C CA . ARG A 1 96 ? -10.305 1.120 5.456 1.00 91.94 96 ARG A CA 1
ATOM 780 C C . ARG A 1 96 ? -10.446 1.133 6.965 1.00 91.94 96 ARG A C 1
ATOM 782 O O . ARG A 1 96 ? -9.930 0.249 7.641 1.00 91.94 96 ARG A O 1
ATOM 789 N N . ARG A 1 97 ? -11.225 2.071 7.487 1.00 90.25 97 ARG A N 1
ATOM 790 C CA . ARG A 1 97 ? -11.625 2.088 8.891 1.00 90.25 97 ARG A CA 1
ATOM 791 C C . ARG A 1 97 ? -12.662 0.995 9.155 1.00 90.25 97 ARG A C 1
ATOM 793 O O . ARG A 1 97 ? -13.671 0.905 8.457 1.00 90.25 97 ARG A O 1
ATOM 800 N N . LEU A 1 98 ? -12.402 0.166 10.161 1.00 89.25 98 LEU A N 1
ATOM 801 C CA . LEU A 1 98 ? -13.316 -0.866 10.658 1.00 89.25 98 LEU A CA 1
ATOM 802 C C . LEU A 1 98 ? -14.053 -0.402 11.919 1.00 89.25 98 LEU A C 1
ATOM 804 O O . LEU A 1 98 ? -15.229 -0.695 12.098 1.00 89.25 98 LEU A O 1
ATOM 808 N N . SER A 1 99 ? -13.353 0.319 12.793 1.00 86.62 99 SER A N 1
ATOM 809 C CA . SER A 1 99 ? -13.887 0.939 14.009 1.00 86.62 99 SER A CA 1
ATOM 810 C C . SER A 1 99 ? -13.043 2.177 14.350 1.00 86.62 99 SER A C 1
ATOM 812 O O . SER A 1 99 ? -12.077 2.447 13.629 1.00 86.62 99 SER A O 1
ATOM 814 N N . PRO A 1 100 ? -13.360 2.960 15.402 1.00 83.12 100 PRO A N 1
ATOM 815 C CA . PRO A 1 100 ? -12.700 4.236 15.648 1.00 83.12 100 PRO A CA 1
ATOM 816 C C . PRO A 1 100 ? -11.171 4.222 15.565 1.00 83.12 100 PRO A C 1
ATOM 818 O O . PRO A 1 100 ? -10.616 5.082 14.880 1.00 83.12 100 PRO A O 1
ATOM 821 N N . ASN A 1 101 ? -10.545 3.192 16.139 1.00 87.62 101 ASN A N 1
ATOM 822 C CA . ASN A 1 101 ? -9.092 3.032 16.207 1.00 87.62 101 ASN A CA 1
ATOM 823 C C . ASN A 1 101 ? -8.606 1.780 15.459 1.00 87.62 101 ASN A C 1
ATOM 825 O O . ASN A 1 101 ? -7.464 1.379 15.637 1.00 87.62 101 ASN A O 1
ATOM 829 N N . ASN A 1 102 ? -9.448 1.113 14.664 1.00 90.25 102 ASN A N 1
ATOM 830 C CA . ASN A 1 102 ? -9.071 -0.118 13.965 1.00 90.25 102 ASN A CA 1
ATOM 831 C C . ASN A 1 102 ? -9.198 0.069 12.457 1.00 90.25 102 ASN A C 1
ATOM 833 O O . ASN A 1 102 ? -10.271 0.407 11.953 1.00 90.25 102 ASN A O 1
ATOM 837 N N . TYR A 1 103 ? -8.107 -0.180 11.748 1.00 92.81 103 TYR A N 1
ATOM 838 C CA . TYR A 1 103 ? -7.971 0.046 10.318 1.00 92.81 103 TYR A CA 1
ATOM 839 C C . TYR A 1 103 ? -7.450 -1.212 9.652 1.00 92.81 103 TYR A C 1
ATOM 841 O O . TYR A 1 103 ? -6.667 -1.957 10.225 1.00 92.81 103 TYR A O 1
ATOM 849 N N . LYS A 1 104 ? -7.880 -1.450 8.421 1.00 93.56 104 LYS A N 1
ATOM 850 C CA . LYS A 1 104 ? -7.478 -2.593 7.613 1.00 93.56 104 LYS A CA 1
ATOM 851 C C . LYS A 1 104 ? -6.766 -2.114 6.366 1.00 93.56 104 LYS A C 1
ATOM 853 O O . LYS A 1 104 ? -7.312 -1.281 5.643 1.00 93.56 104 LYS A O 1
ATOM 858 N N . ILE A 1 105 ? -5.591 -2.674 6.098 1.00 95.00 105 ILE A N 1
ATOM 859 C CA . ILE A 1 105 ? -4.898 -2.465 4.826 1.00 95.00 105 ILE A CA 1
ATOM 860 C C . ILE A 1 105 ? -5.671 -3.231 3.751 1.00 95.00 105 ILE A C 1
ATOM 862 O O . ILE A 1 105 ? -5.917 -4.428 3.888 1.00 95.00 105 ILE A O 1
ATOM 866 N N . LEU A 1 106 ? -6.121 -2.527 2.715 1.00 94.44 106 LEU A N 1
ATOM 867 C CA . LEU A 1 106 ? -6.833 -3.124 1.588 1.00 94.44 106 LEU A CA 1
ATOM 868 C C . LEU A 1 106 ? -5.893 -3.429 0.429 1.00 94.44 106 LEU A C 1
ATOM 870 O O . LEU A 1 106 ? -6.042 -4.477 -0.191 1.00 94.44 106 LEU A O 1
ATOM 874 N N . ASN A 1 107 ? -4.963 -2.520 0.135 1.00 95.62 107 ASN A N 1
ATOM 875 C CA . ASN A 1 107 ? -3.948 -2.718 -0.892 1.00 95.62 107 ASN A CA 1
ATOM 876 C C . ASN A 1 107 ? -2.723 -1.825 -0.649 1.00 95.62 107 ASN A C 1
ATOM 878 O O . ASN A 1 107 ? -2.822 -0.814 0.056 1.00 95.62 107 ASN A O 1
ATOM 882 N N . ILE A 1 108 ? -1.594 -2.200 -1.249 1.00 96.69 108 ILE A N 1
ATOM 883 C CA . ILE A 1 108 ? -0.334 -1.455 -1.253 1.00 96.69 108 ILE A CA 1
ATOM 884 C C . ILE A 1 108 ? 0.133 -1.369 -2.704 1.00 96.69 108 ILE A C 1
ATOM 886 O O . ILE A 1 108 ? 0.317 -2.390 -3.358 1.00 96.69 108 ILE A O 1
ATOM 890 N N . PHE A 1 109 ? 0.339 -0.150 -3.184 1.00 96.44 109 PHE A N 1
ATOM 891 C CA . PHE A 1 109 ? 0.911 0.130 -4.492 1.00 96.44 109 PHE A CA 1
ATOM 892 C C . PHE A 1 109 ? 2.341 0.617 -4.294 1.00 96.44 109 PHE A C 1
ATOM 894 O O . PHE A 1 109 ? 2.571 1.564 -3.539 1.00 96.44 109 PHE A O 1
ATOM 901 N N . ALA A 1 110 ? 3.294 -0.028 -4.956 1.00 94.94 110 ALA A N 1
ATOM 902 C CA . ALA A 1 110 ? 4.709 0.296 -4.844 1.00 94.94 110 ALA A CA 1
ATOM 903 C C . ALA A 1 110 ? 5.216 0.997 -6.098 1.00 94.94 110 ALA A C 1
ATOM 905 O O . ALA A 1 110 ? 4.851 0.629 -7.216 1.00 94.94 110 ALA A O 1
ATOM 906 N N . ASN A 1 111 ? 6.127 1.946 -5.907 1.00 94.12 111 ASN A N 1
ATOM 907 C CA . ASN A 1 111 ? 7.002 2.382 -6.980 1.00 94.12 111 ASN A CA 1
ATOM 908 C C . ASN A 1 111 ? 7.820 1.166 -7.471 1.00 94.12 111 ASN A C 1
ATOM 910 O O . ASN A 1 111 ? 8.450 0.498 -6.645 1.00 94.12 111 ASN A O 1
ATOM 914 N N . PRO A 1 112 ? 7.827 0.848 -8.779 1.00 91.88 112 PRO A N 1
ATOM 915 C CA . PRO A 1 112 ? 8.539 -0.321 -9.291 1.00 91.88 112 PRO A CA 1
ATOM 916 C C . PRO A 1 112 ? 10.045 -0.336 -9.030 1.00 91.88 112 PRO A C 1
ATOM 918 O O . PRO A 1 112 ? 10.642 -1.408 -9.039 1.00 91.88 112 PRO A O 1
ATOM 921 N N . SER A 1 113 ? 10.658 0.823 -8.778 1.00 89.62 113 SER A N 1
ATOM 922 C CA . SER A 1 113 ? 12.079 0.912 -8.433 1.00 89.62 113 SER A CA 1
ATOM 923 C C . SER A 1 113 ? 12.402 0.443 -7.010 1.00 89.62 113 SER A C 1
ATOM 925 O O . SER A 1 113 ? 13.576 0.359 -6.660 1.00 89.62 113 SER A O 1
ATOM 927 N N . ASN A 1 114 ? 11.390 0.189 -6.175 1.00 92.19 114 ASN A N 1
ATOM 928 C CA . ASN A 1 114 ? 11.593 -0.166 -4.776 1.00 92.19 114 ASN A CA 1
ATOM 929 C C . ASN A 1 114 ? 12.160 -1.577 -4.617 1.00 92.19 114 ASN A C 1
ATOM 931 O O . ASN A 1 114 ? 11.685 -2.540 -5.230 1.00 92.19 114 ASN A O 1
ATOM 935 N N . ASN A 1 115 ? 13.109 -1.707 -3.700 1.00 91.25 115 ASN A N 1
ATOM 936 C CA . ASN A 1 115 ? 13.725 -2.972 -3.335 1.00 91.25 115 ASN A CA 1
ATOM 937 C C . ASN A 1 115 ? 13.165 -3.517 -2.004 1.00 91.25 115 ASN A C 1
ATOM 939 O O . ASN A 1 115 ? 12.169 -3.035 -1.465 1.00 91.25 115 ASN A O 1
ATOM 943 N N . PHE A 1 116 ? 13.794 -4.571 -1.487 1.00 88.94 116 PHE A N 1
ATOM 944 C CA . PHE A 1 116 ? 13.390 -5.196 -0.229 1.00 88.94 116 PHE A CA 1
ATOM 945 C C . PHE A 1 116 ? 13.585 -4.284 0.995 1.00 88.94 116 PHE A C 1
ATOM 947 O O . PHE A 1 116 ? 12.745 -4.278 1.895 1.00 88.94 116 PHE A O 1
ATOM 954 N N . ASP A 1 117 ? 14.654 -3.486 1.028 1.00 90.50 117 ASP A N 1
ATOM 955 C CA . ASP A 1 117 ? 14.912 -2.555 2.133 1.00 90.50 117 ASP A CA 1
ATOM 956 C C . ASP A 1 117 ? 13.847 -1.453 2.183 1.00 90.50 117 ASP A C 1
ATOM 958 O O . ASP A 1 117 ? 13.381 -1.077 3.262 1.00 90.50 117 ASP A O 1
ATOM 962 N N . ASP A 1 118 ? 13.374 -1.003 1.017 1.00 92.56 118 ASP A N 1
ATOM 963 C CA . ASP A 1 118 ? 12.237 -0.091 0.924 1.00 92.56 118 ASP A CA 1
ATOM 964 C C . ASP A 1 118 ? 10.955 -0.718 1.496 1.00 92.56 118 ASP A C 1
ATOM 966 O O . ASP A 1 118 ? 10.154 -0.013 2.111 1.00 92.56 118 ASP A O 1
ATOM 970 N N . ASP A 1 119 ? 10.725 -2.025 1.302 1.00 93.38 119 ASP A N 1
ATOM 971 C CA . ASP A 1 119 ? 9.558 -2.717 1.875 1.00 93.38 119 ASP A CA 1
ATOM 972 C C . ASP A 1 119 ? 9.649 -2.794 3.410 1.00 93.38 119 ASP A C 1
ATOM 974 O O . ASP A 1 119 ? 8.635 -2.711 4.111 1.00 93.38 119 ASP A O 1
ATOM 978 N N . LEU A 1 120 ? 10.858 -2.945 3.963 1.00 91.88 120 LEU A N 1
ATOM 979 C CA . LEU A 1 120 ? 11.068 -2.900 5.412 1.00 91.88 120 LEU A CA 1
ATOM 980 C C . LEU A 1 120 ? 10.786 -1.504 5.963 1.00 91.88 120 LEU A C 1
ATOM 982 O O . LEU A 1 120 ? 10.106 -1.363 6.985 1.00 91.88 120 LEU A O 1
ATOM 986 N N . LEU A 1 121 ? 11.275 -0.473 5.270 1.00 91.31 121 LEU A N 1
ATOM 987 C CA . LEU A 1 121 ? 11.037 0.917 5.636 1.00 91.31 121 LEU A CA 1
ATOM 988 C C . LEU A 1 121 ? 9.549 1.275 5.542 1.00 91.31 121 LEU A C 1
ATOM 990 O O . LEU A 1 121 ? 9.029 1.955 6.427 1.00 91.31 121 LEU A O 1
ATOM 994 N N . LEU A 1 122 ? 8.842 0.759 4.532 1.00 93.38 122 LEU A N 1
ATOM 995 C CA . LEU A 1 122 ? 7.388 0.862 4.416 1.00 93.38 122 LEU A CA 1
ATOM 996 C C . LEU A 1 122 ? 6.691 0.378 5.687 1.00 93.38 122 LEU A C 1
ATOM 998 O O . LEU A 1 122 ? 5.896 1.115 6.273 1.00 93.38 122 LEU A O 1
ATOM 1002 N N . LEU A 1 123 ? 6.968 -0.859 6.105 1.00 92.06 123 LEU A N 1
ATOM 1003 C CA . LEU A 1 123 ? 6.301 -1.452 7.262 1.00 92.06 123 LEU A CA 1
ATOM 1004 C C . LEU A 1 123 ? 6.641 -0.700 8.546 1.00 92.06 123 LEU A C 1
ATOM 1006 O O . LEU A 1 123 ? 5.741 -0.406 9.331 1.00 92.06 123 LEU A O 1
ATOM 1010 N N . LYS A 1 124 ? 7.909 -0.318 8.726 1.00 90.50 124 LYS A N 1
ATOM 1011 C CA . LYS A 1 124 ? 8.339 0.518 9.851 1.00 90.50 124 LYS A CA 1
ATOM 1012 C C . LYS A 1 124 ? 7.542 1.827 9.907 1.00 90.50 124 LYS A C 1
ATOM 1014 O O . LYS A 1 124 ? 6.906 2.101 10.922 1.00 90.50 124 LYS A O 1
ATOM 1019 N N . ASN A 1 125 ? 7.507 2.584 8.809 1.00 91.38 125 ASN A N 1
ATOM 1020 C CA . ASN A 1 125 ? 6.807 3.868 8.735 1.00 91.38 125 ASN A CA 1
ATOM 1021 C C . ASN A 1 125 ? 5.295 3.718 8.965 1.00 91.38 125 ASN A C 1
ATOM 1023 O O . ASN A 1 125 ? 4.690 4.550 9.640 1.00 91.38 125 ASN A O 1
ATOM 1027 N N . LEU A 1 126 ? 4.679 2.650 8.443 1.00 91.38 126 LEU A N 1
ATOM 1028 C CA . LEU A 1 126 ? 3.262 2.351 8.669 1.00 91.38 126 LEU A CA 1
ATOM 1029 C C . LEU A 1 126 ? 2.955 2.046 10.138 1.00 91.38 126 LEU A C 1
ATOM 1031 O O . LEU A 1 126 ? 1.949 2.533 10.658 1.00 91.38 126 LEU A O 1
ATOM 1035 N N . PHE A 1 127 ? 3.790 1.257 10.817 1.00 89.81 127 PHE A N 1
ATOM 1036 C CA . PHE A 1 127 ? 3.574 0.932 12.227 1.00 89.81 127 PHE A CA 1
ATOM 1037 C C . PHE A 1 127 ? 3.878 2.107 13.151 1.00 89.81 127 PHE A C 1
ATOM 1039 O O . PHE A 1 127 ? 3.120 2.338 14.090 1.00 89.81 127 PHE A O 1
ATOM 1046 N N . GLU A 1 128 ? 4.910 2.898 12.867 1.00 89.62 128 GLU A N 1
ATOM 1047 C CA . GLU A 1 128 ? 5.178 4.140 13.599 1.00 89.62 128 GLU A CA 1
ATOM 1048 C C . GLU A 1 128 ? 4.025 5.136 13.438 1.00 89.62 128 GLU A C 1
ATOM 1050 O O . GLU A 1 128 ? 3.538 5.679 14.432 1.00 89.62 128 GLU A O 1
ATOM 1055 N N . PHE A 1 129 ? 3.506 5.303 12.215 1.00 89.75 129 PHE A N 1
ATOM 1056 C CA . PHE A 1 129 ? 2.295 6.085 11.959 1.00 89.75 129 PHE A CA 1
ATOM 1057 C C . PHE A 1 129 ? 1.100 5.556 12.762 1.00 89.75 129 PHE A C 1
ATOM 1059 O O . PHE A 1 129 ? 0.338 6.341 13.335 1.00 89.75 129 PHE A O 1
ATOM 1066 N N . ALA A 1 130 ? 0.942 4.231 12.831 1.00 90.12 130 ALA A N 1
ATOM 1067 C CA . ALA A 1 130 ? -0.148 3.605 13.560 1.00 90.12 130 ALA A CA 1
ATOM 1068 C C . ALA A 1 130 ? -0.067 3.859 15.071 1.00 90.12 130 ALA A C 1
ATOM 1070 O O . ALA A 1 130 ? -1.051 4.276 15.681 1.00 90.12 130 ALA A O 1
ATOM 1071 N N . ILE A 1 131 ? 1.119 3.677 15.655 1.00 89.19 131 ILE A N 1
ATOM 1072 C CA . ILE A 1 131 ? 1.396 3.940 17.071 1.00 89.19 131 ILE A CA 1
ATOM 1073 C C . ILE A 1 131 ? 1.159 5.417 17.391 1.00 89.19 131 ILE A C 1
ATOM 1075 O O . ILE A 1 131 ? 0.444 5.729 18.343 1.00 89.19 131 ILE A O 1
ATOM 1079 N N . TYR A 1 132 ? 1.697 6.325 16.572 1.00 88.62 132 TYR A N 1
ATOM 1080 C CA . TYR A 1 132 ? 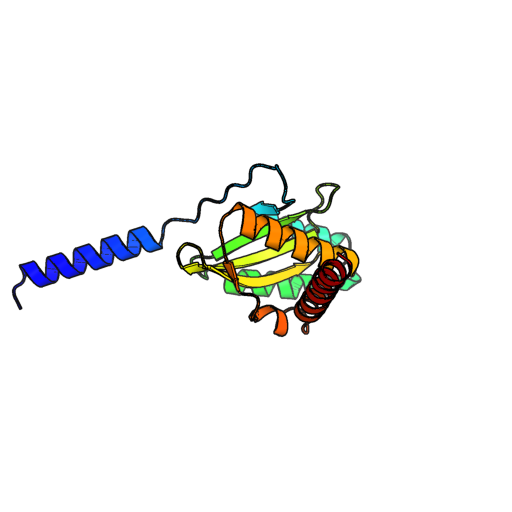1.571 7.768 16.777 1.00 88.62 132 TYR A CA 1
ATOM 1081 C C . TYR A 1 132 ? 0.113 8.241 16.783 1.00 88.62 132 TYR A C 1
ATOM 1083 O O . TYR A 1 132 ? -0.262 9.123 17.553 1.00 88.62 132 TYR A O 1
ATOM 1091 N N . ASN A 1 133 ? -0.725 7.621 15.953 1.00 87.00 133 ASN A N 1
ATOM 1092 C CA . ASN A 1 133 ? -2.145 7.941 15.854 1.00 87.00 133 ASN A CA 1
ATOM 1093 C C . ASN A 1 133 ? -3.039 7.069 16.748 1.00 87.00 133 ASN A C 1
ATOM 1095 O O . ASN A 1 133 ? -4.262 7.164 16.653 1.00 87.00 133 ASN A O 1
ATOM 1099 N N . ASN A 1 134 ? -2.457 6.230 17.613 1.00 88.75 134 ASN A N 1
ATOM 1100 C CA . ASN A 1 134 ? -3.178 5.292 18.475 1.00 88.75 134 ASN A CA 1
ATOM 1101 C C . ASN A 1 134 ? -4.188 4.421 17.697 1.00 88.75 134 ASN A C 1
ATOM 1103 O O . ASN A 1 134 ? -5.332 4.216 18.120 1.00 88.75 134 ASN A O 1
ATOM 1107 N N . ILE A 1 135 ? -3.768 3.930 16.527 1.00 90.12 135 ILE A N 1
ATOM 1108 C CA . ILE A 1 135 ? -4.554 3.031 15.685 1.00 90.12 135 ILE A CA 1
ATOM 1109 C C . ILE A 1 135 ? -3.945 1.631 15.636 1.00 90.12 135 ILE A C 1
ATOM 1111 O O . ILE A 1 135 ? -2.734 1.430 15.666 1.00 90.12 135 ILE A O 1
ATOM 1115 N N . LYS A 1 136 ? -4.817 0.639 15.491 1.00 91.94 136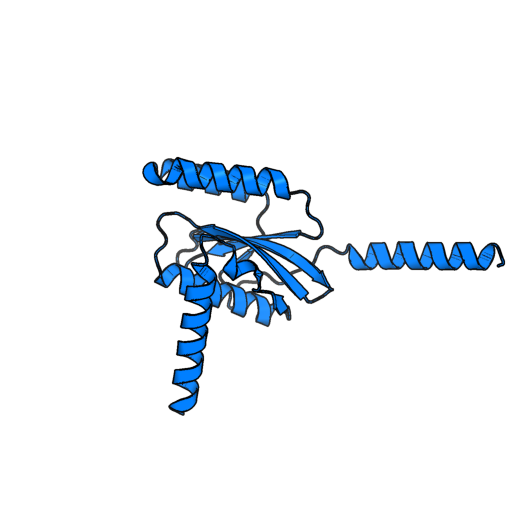 LYS A N 1
ATOM 1116 C CA . LYS A 1 136 ? -4.473 -0.744 15.190 1.00 91.94 136 LYS A CA 1
ATOM 1117 C C . LYS A 1 136 ? -4.601 -0.970 13.688 1.00 91.94 136 LYS A C 1
ATOM 1119 O O . LYS A 1 136 ? -5.671 -0.742 13.122 1.00 91.94 136 LYS A O 1
ATOM 1124 N N . LEU A 1 137 ? -3.526 -1.443 13.061 1.00 91.75 137 LEU A N 1
ATOM 1125 C CA . LEU A 1 137 ? -3.536 -1.902 11.674 1.00 91.75 137 LEU A CA 1
ATOM 1126 C C . LEU A 1 137 ? -3.745 -3.418 11.632 1.00 91.75 137 LEU A C 1
ATOM 1128 O O . LEU A 1 137 ? -2.942 -4.187 12.150 1.00 91.75 137 LEU A O 1
ATOM 1132 N N . ASN A 1 138 ? -4.834 -3.845 11.005 1.00 91.25 138 ASN A N 1
ATOM 1133 C CA . ASN A 1 138 ? -5.066 -5.223 10.608 1.00 91.25 138 ASN A CA 1
ATOM 1134 C C . ASN A 1 138 ? -4.286 -5.505 9.312 1.00 91.25 138 ASN A C 1
ATOM 1136 O O . ASN A 1 138 ? -4.505 -4.850 8.284 1.00 91.25 138 ASN A O 1
ATOM 1140 N N . THR A 1 139 ? -3.400 -6.497 9.391 1.00 87.81 139 THR A N 1
ATOM 1141 C CA . THR A 1 139 ? -2.476 -6.927 8.336 1.00 87.81 139 THR A CA 1
ATOM 1142 C C . THR A 1 139 ? -2.891 -8.241 7.663 1.00 87.81 139 THR A C 1
ATOM 1144 O O . THR A 1 139 ? -2.140 -8.764 6.847 1.00 87.81 139 THR A O 1
ATOM 1147 N N . ASP A 1 140 ? -4.097 -8.763 7.913 1.00 88.12 140 ASP A N 1
ATOM 1148 C CA . ASP A 1 140 ? -4.537 -10.073 7.397 1.00 88.12 140 ASP A CA 1
ATOM 1149 C C . ASP A 1 140 ? -4.484 -10.140 5.859 1.00 88.12 140 ASP A C 1
ATOM 1151 O O . ASP A 1 140 ? -4.172 -11.172 5.264 1.00 88.12 140 ASP A O 1
ATOM 1155 N N . LYS A 1 141 ? -4.746 -9.001 5.201 1.00 90.06 141 LYS A N 1
ATOM 1156 C CA . LYS A 1 141 ? -4.709 -8.868 3.738 1.00 90.06 141 LYS A CA 1
ATOM 1157 C C . LYS A 1 141 ? -3.303 -8.842 3.144 1.00 90.06 141 LYS A C 1
ATOM 1159 O O . LYS A 1 141 ? -3.191 -9.005 1.935 1.00 90.06 141 LYS A O 1
ATOM 1164 N N . LEU A 1 142 ? -2.238 -8.701 3.939 1.00 91.19 142 LEU A N 1
ATOM 1165 C CA . LEU A 1 142 ? -0.867 -8.755 3.413 1.00 91.19 142 LEU A CA 1
ATOM 1166 C C . LEU A 1 142 ? -0.559 -10.099 2.729 1.00 91.19 142 LEU A C 1
ATOM 1168 O O . LEU A 1 142 ? 0.290 -10.148 1.847 1.00 91.19 142 LEU A O 1
ATOM 1172 N N . SER A 1 143 ? -1.268 -11.168 3.111 1.00 91.81 143 SER A N 1
ATOM 1173 C CA . SER A 1 143 ? -1.190 -12.496 2.485 1.00 91.81 143 SER A CA 1
ATOM 1174 C C . SER A 1 143 ? -1.727 -12.547 1.050 1.00 91.81 143 SER A C 1
ATOM 1176 O O . SER A 1 143 ? -1.402 -13.462 0.306 1.00 91.81 143 SER A O 1
ATOM 1178 N N . GLU A 1 144 ? -2.554 -11.583 0.649 1.00 92.00 144 GLU A N 1
ATOM 1179 C CA . GLU A 1 144 ? -3.180 -11.545 -0.676 1.00 92.00 144 GLU A CA 1
ATOM 1180 C C . GLU A 1 144 ? -2.554 -10.472 -1.579 1.00 92.00 144 GLU A C 1
ATOM 1182 O O . GLU A 1 144 ? -2.671 -10.539 -2.802 1.00 92.00 144 GLU A O 1
ATOM 1187 N N . ILE A 1 145 ? -1.897 -9.472 -0.987 1.00 91.88 145 ILE A N 1
ATOM 1188 C CA . ILE A 1 145 ? -1.321 -8.339 -1.714 1.00 91.88 145 ILE A CA 1
ATOM 1189 C C . ILE A 1 145 ? 0.019 -8.748 -2.328 1.00 91.88 145 ILE A C 1
ATOM 1191 O O . ILE A 1 145 ? 0.886 -9.297 -1.649 1.00 91.88 145 ILE A O 1
ATOM 1195 N N . ASP A 1 146 ? 0.177 -8.444 -3.617 1.00 88.62 146 ASP A N 1
ATOM 1196 C CA . ASP A 1 146 ? 1.401 -8.644 -4.401 1.00 88.62 146 ASP A CA 1
ATOM 1197 C C . ASP A 1 146 ? 2.067 -10.011 -4.166 1.00 88.62 146 ASP A C 1
ATOM 1199 O O . ASP A 1 146 ? 3.245 -10.111 -3.824 1.00 88.62 146 ASP A O 1
ATOM 1203 N N . LYS A 1 147 ? 1.273 -11.085 -4.299 1.00 90.19 147 LYS A N 1
ATOM 1204 C CA . LYS A 1 147 ? 1.719 -12.482 -4.132 1.00 90.19 147 LYS A CA 1
ATOM 1205 C C . LYS A 1 147 ? 2.396 -12.740 -2.777 1.00 90.19 147 LYS A C 1
ATOM 1207 O O . LYS A 1 147 ? 3.424 -13.409 -2.705 1.00 90.19 147 LYS A O 1
ATOM 1212 N N . SER A 1 148 ? 1.822 -12.193 -1.707 1.00 90.19 148 SER A N 1
ATOM 1213 C CA . SER A 1 148 ? 2.303 -12.340 -0.326 1.00 90.19 148 SER A CA 1
ATOM 1214 C C . SER A 1 148 ? 3.643 -11.664 -0.027 1.00 90.19 148 SER A C 1
ATOM 1216 O O . SER A 1 148 ? 4.172 -11.866 1.069 1.00 90.19 148 SER A O 1
ATOM 1218 N N . ARG A 1 149 ? 4.189 -10.842 -0.939 1.00 92.81 149 ARG A N 1
ATOM 1219 C CA . ARG A 1 149 ? 5.452 -10.104 -0.739 1.00 92.81 149 ARG A CA 1
ATOM 1220 C C . ARG A 1 149 ? 5.477 -9.408 0.622 1.00 92.81 149 ARG A C 1
ATOM 1222 O O . ARG A 1 149 ? 6.381 -9.632 1.420 1.00 92.81 149 ARG A O 1
ATOM 1229 N N . TYR A 1 150 ? 4.436 -8.638 0.927 1.00 93.38 150 TYR A N 1
ATOM 1230 C CA . TYR A 1 150 ? 4.379 -7.846 2.156 1.00 93.38 150 TYR A CA 1
ATOM 1231 C C . TYR A 1 150 ? 4.143 -8.672 3.417 1.00 93.38 150 TYR A C 1
ATOM 1233 O O . TYR A 1 150 ? 4.579 -8.262 4.491 1.00 93.38 150 TYR A O 1
ATOM 1241 N N . LEU A 1 151 ? 3.494 -9.837 3.315 1.00 93.19 151 LEU A N 1
ATOM 1242 C CA . LEU A 1 151 ? 3.412 -10.762 4.444 1.00 93.19 151 LEU A CA 1
ATOM 1243 C C . LEU A 1 151 ? 4.804 -11.298 4.794 1.00 93.19 151 LEU A C 1
ATOM 1245 O O . LEU A 1 151 ? 5.165 -11.331 5.967 1.00 93.19 151 LEU A O 1
ATOM 1249 N N . LEU A 1 152 ? 5.589 -11.693 3.791 1.00 92.06 152 LEU A N 1
ATOM 1250 C CA . LEU A 1 152 ? 6.943 -12.205 4.004 1.00 92.06 152 LEU A CA 1
ATOM 1251 C C . LEU A 1 152 ? 7.848 -11.135 4.624 1.00 92.06 152 LEU A C 1
ATOM 1253 O O . LEU A 1 152 ? 8.506 -11.403 5.629 1.00 92.06 152 LEU A O 1
ATOM 1257 N N . THR A 1 153 ? 7.812 -9.907 4.098 1.00 92.50 153 THR A N 1
ATOM 1258 C CA . THR A 1 153 ? 8.546 -8.774 4.679 1.00 92.50 153 THR A CA 1
ATOM 1259 C C . THR A 1 153 ? 8.097 -8.488 6.114 1.00 92.50 153 THR A C 1
ATOM 1261 O O . THR A 1 153 ? 8.930 -8.243 6.985 1.00 92.50 153 THR A O 1
ATOM 1264 N N . TYR A 1 154 ? 6.795 -8.574 6.398 1.00 91.38 154 TYR A N 1
ATOM 1265 C CA . TYR A 1 154 ? 6.252 -8.401 7.746 1.00 91.38 154 TYR A CA 1
ATOM 1266 C C . TYR A 1 154 ? 6.777 -9.454 8.722 1.00 91.38 154 TYR A C 1
ATOM 1268 O O . TYR A 1 154 ? 7.262 -9.105 9.799 1.00 91.38 154 TYR A O 1
ATOM 1276 N N . LEU A 1 155 ? 6.747 -10.732 8.345 1.00 91.62 155 LEU A N 1
ATOM 1277 C CA . LEU A 1 155 ? 7.276 -11.814 9.177 1.00 91.62 155 LEU A CA 1
ATOM 1278 C C . LEU A 1 155 ? 8.779 -11.645 9.428 1.00 91.62 155 LEU A C 1
ATOM 1280 O O . LEU A 1 155 ? 9.233 -11.798 10.563 1.00 91.62 155 LEU A O 1
ATOM 1284 N N . TYR A 1 156 ? 9.536 -11.260 8.397 1.00 91.62 156 TYR A N 1
ATOM 1285 C CA . TYR A 1 156 ? 10.957 -10.952 8.531 1.00 91.62 156 TYR A CA 1
ATOM 1286 C C . TYR A 1 156 ? 11.195 -9.795 9.510 1.00 91.62 156 TYR A C 1
ATOM 1288 O O . TYR A 1 156 ? 11.978 -9.942 10.448 1.00 91.62 156 TYR A O 1
ATOM 1296 N N . TYR A 1 157 ? 10.481 -8.678 9.358 1.00 88.81 157 TYR A N 1
ATOM 1297 C CA . TYR A 1 157 ? 10.583 -7.525 10.253 1.00 88.81 157 TYR A CA 1
ATOM 1298 C C . TYR A 1 157 ? 10.346 -7.915 11.722 1.00 88.81 157 TYR A C 1
ATOM 1300 O O . TYR A 1 157 ? 11.157 -7.589 12.589 1.00 88.81 157 TYR A O 1
ATOM 1308 N N . TYR A 1 158 ? 9.288 -8.680 12.004 1.00 86.06 158 TYR A N 1
ATOM 1309 C CA . TYR A 1 158 ? 9.000 -9.164 13.358 1.00 86.06 158 TYR A CA 1
ATOM 1310 C C . TYR A 1 158 ? 10.075 -10.111 13.897 1.00 86.06 158 TYR A C 1
ATOM 1312 O O . TYR A 1 158 ? 10.432 -10.022 15.072 1.00 86.06 158 TYR A O 1
ATOM 1320 N N . SER A 1 159 ? 10.622 -10.989 13.052 1.00 88.31 159 SER A N 1
ATOM 1321 C CA . SER A 1 159 ? 11.710 -11.890 13.450 1.00 88.31 159 SER A CA 1
ATOM 1322 C C . SER A 1 159 ? 12.952 -11.117 13.914 1.00 88.31 159 SER A C 1
ATOM 1324 O O . SER A 1 159 ? 13.547 -11.464 14.932 1.00 88.31 159 SER A O 1
ATOM 1326 N N . GLN A 1 160 ? 13.272 -10.012 13.230 1.00 84.31 160 GLN A N 1
ATOM 1327 C CA . GLN A 1 160 ? 14.409 -9.138 13.532 1.00 84.31 160 GLN A CA 1
ATOM 1328 C C . GLN A 1 160 ? 14.185 -8.281 14.781 1.00 84.31 160 GLN A C 1
ATOM 1330 O O . GLN A 1 160 ? 15.127 -7.950 15.498 1.00 84.31 160 GLN A O 1
ATOM 1335 N N . MET A 1 161 ? 12.939 -7.880 15.042 1.00 77.50 161 MET A N 1
ATOM 1336 C CA . MET A 1 161 ? 12.603 -7.165 16.273 1.00 77.50 161 MET A CA 1
ATOM 1337 C C . MET A 1 161 ? 12.720 -8.089 17.483 1.00 77.50 161 MET A C 1
ATOM 1339 O O . MET A 1 161 ? 13.293 -7.687 18.489 1.00 77.50 161 MET A O 1
ATOM 1343 N N . ASN A 1 162 ? 12.238 -9.329 17.363 1.00 71.94 162 ASN A N 1
ATOM 1344 C CA . ASN A 1 162 ? 12.280 -10.300 18.450 1.00 71.94 162 ASN A CA 1
ATOM 1345 C C . ASN A 1 162 ? 13.704 -10.759 18.781 1.00 71.94 162 ASN A C 1
ATOM 1347 O O . ASN A 1 162 ? 14.015 -10.897 19.959 1.00 71.94 162 ASN A O 1
ATOM 1351 N N . SER A 1 163 ? 14.576 -10.968 17.789 1.00 68.56 163 SER A N 1
ATOM 1352 C CA . SER A 1 163 ? 15.973 -11.359 18.042 1.00 68.56 163 SER A CA 1
ATOM 1353 C C . SER A 1 163 ? 16.729 -10.314 18.869 1.00 68.56 163 SER A C 1
ATOM 1355 O O . SER A 1 163 ? 17.417 -10.667 19.822 1.00 68.56 163 SER A O 1
ATOM 1357 N N . LYS A 1 164 ? 16.517 -9.022 18.591 1.00 62.09 164 LYS A N 1
ATOM 1358 C CA . LYS A 1 164 ? 17.134 -7.911 19.337 1.00 62.09 164 LYS A CA 1
ATOM 1359 C C . LYS A 1 164 ? 16.668 -7.805 20.790 1.00 62.09 164 LYS A C 1
ATOM 1361 O O . LYS A 1 164 ? 17.371 -7.213 21.606 1.00 62.09 164 LYS A O 1
ATOM 1366 N N . THR A 1 165 ? 15.494 -8.337 21.125 1.00 58.88 165 THR A N 1
ATOM 1367 C CA . THR A 1 165 ? 14.986 -8.359 22.504 1.00 58.88 165 THR A CA 1
ATOM 1368 C C . THR A 1 165 ? 15.606 -9.469 23.348 1.00 58.88 165 THR A C 1
ATOM 1370 O O . THR A 1 165 ? 15.618 -9.332 24.563 1.00 58.88 165 THR A O 1
ATOM 1373 N N . PHE A 1 166 ? 16.117 -10.544 22.736 1.00 51.75 166 PHE A N 1
ATOM 1374 C CA . PHE A 1 166 ? 16.769 -11.655 23.447 1.00 51.75 166 PHE A CA 1
ATOM 1375 C C . PHE A 1 166 ? 18.268 -11.428 23.709 1.00 51.75 166 PHE A C 1
ATOM 1377 O O . PHE A 1 166 ? 18.865 -12.167 24.484 1.00 51.75 166 PHE A O 1
ATOM 1384 N N . GLU A 1 167 ? 18.872 -10.412 23.088 1.00 50.00 167 GLU A N 1
ATOM 1385 C CA . GLU A 1 167 ? 20.274 -10.012 23.302 1.00 50.00 167 GLU A CA 1
ATOM 1386 C C . GLU A 1 167 ? 20.440 -8.897 24.361 1.00 50.00 167 GLU A C 1
ATOM 1388 O O . GLU A 1 167 ? 21.533 -8.351 24.516 1.00 50.00 167 GLU A O 1
ATOM 1393 N N . ARG A 1 168 ? 19.368 -8.538 25.083 1.00 41.88 168 ARG A N 1
ATOM 1394 C CA . ARG A 1 168 ? 19.371 -7.585 26.208 1.00 41.88 168 ARG A CA 1
ATOM 1395 C C . ARG A 1 168 ? 19.037 -8.285 27.515 1.00 41.88 168 ARG A C 1
ATOM 1397 O O . ARG A 1 168 ? 19.615 -7.859 28.538 1.00 41.88 168 ARG A O 1
#

pLDDT: mean 84.75, std 13.36, range [41.88, 97.0]

Sequence (168 aa):
MNISIKLLIALINIVSCCYSYNFPIFNTNNKGSNVGLLNYNNVYSSFHKWSSENKESHPKIIEDTLWLSKHRFITPSMIIGVYNDCFNLNYICFIRRLSPNNYKILNIFANPSNNFDDDLLLLKNLFEFAIYNNIKLNTDKLSEIDKSRYLLTYLYYYSQMNSKTFER

Secondary structure (DSSP, 8-state):
--HHHHHHHHHHHHHHHHHHT--------SSS--EEEE-HHHHHHHHHHHHHH-GGGHHHHHHHHHHHHHHTT-SSEEEEEEE-TTS-EEEEEEEEEEETTEEEEEEEEE-TT--HHHHHHHHHHHHHHHHHTT-EEE-GGGGTGGGGHHHHHHHHHHHHHHHHHHT-

Foldseek 3Di:
DDPVVVVVVVVVVVVVVVVFQPQQDADPPPPDAQKDFDDPVRVVVVLVVLCVVPVVCVVVSVVVNVVCVVCVPDPPKTKMFGADPVSHGFKIWIWHDPGNQEIETPAMDGRPVDDLVNLLSVVVNVVVSSVNRVHHYDCPCCCVYPVNSSVVSVVVNVVVVVVVVVVD